Protein AF-D8S9C6-F1 (afdb_monomer)

InterPro domains:
  IPR003661 Signal transduction histidine kinase, dimerisation/phosphoacceptor domain [PF00512] (1-50)
  IPR003661 Signal transduction histidine kinase, dimerisation/phosphoacceptor domain [SM00388] (1-50)
  IPR003661 Signal transduction histidine kinase, dimerisation/phosphoacceptor domain [cd00082] (1-46)
  IPR036097 Signal transduction histidine kinase, dimerisation/phosphoacceptor domain superfamily [SSF47384] (1-52)
  IPR036890 Histidine kinase/HSP90-like ATPase superfamily [G3DSA:3.30.565.10] (49-108)
  IPR036890 Histidine kinase/HSP90-like ATPase superfamily [SSF55874] (39-107)

Organism: Selaginella moellendorffii (NCBI:txid88036)

Foldseek 3Di:
DVVQLVVLVVVCVDDDDPVRNVVSVVSNVVVVVVVVVVVVVVQVVCVVVVNDDWPWDWDFPVVLLVVLCVVCVVVCVVVVHDDDDDDDPPDDRIDGGRSVVSSVVSND

Solvent-accessible surface area (backbone atoms only — not comparable to full-atom values): 6298 Å² total; p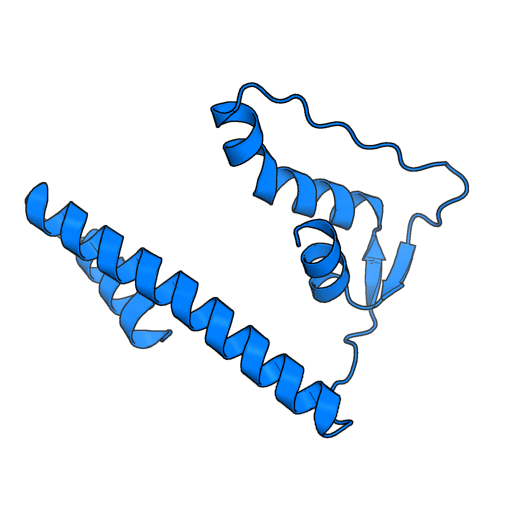er-residue (Å²): 89,70,68,58,31,51,50,26,52,58,55,67,75,48,99,61,55,74,68,55,44,51,52,36,50,48,54,24,53,55,32,52,54,51,43,50,54,51,50,53,52,52,51,51,52,26,49,77,69,71,65,62,77,79,65,69,36,88,27,51,49,66,58,39,53,51,58,32,44,64,72,47,44,65,62,32,53,77,68,74,48,88,85,84,88,86,84,59,90,87,56,69,63,60,44,81,34,36,56,70,59,53,28,51,64,71,64,101

Radius of gyration: 18.32 Å; Cα contacts (8 Å, |Δi|>4): 78; chains: 1; bounding box: 40×28×53 Å

Structure (mmCIF, N/CA/C/O backbone):
data_AF-D8S9C6-F1
#
_entry.id   AF-D8S9C6-F1
#
loop_
_atom_site.group_PDB
_atom_site.id
_atom_site.type_symbol
_atom_site.label_atom_id
_atom_site.label_alt_id
_atom_site.label_comp_id
_atom_site.label_asym_id
_atom_site.label_entity_id
_atom_site.label_seq_id
_atom_site.pdbx_PDB_ins_code
_atom_site.Cartn_x
_atom_site.Cartn_y
_atom_site.Cartn_z
_atom_site.occupancy
_atom_site.B_iso_or_equiv
_atom_site.auth_seq_id
_atom_site.auth_comp_id
_atom_site.auth_asym_id
_atom_site.auth_atom_id
_atom_site.pdbx_PDB_model_num
ATOM 1 N N . MET A 1 1 ? 7.821 -5.513 15.323 1.00 89.31 1 MET A N 1
ATOM 2 C CA . MET A 1 1 ? 6.558 -4.832 14.968 1.00 89.31 1 MET A CA 1
ATOM 3 C C . MET A 1 1 ? 5.387 -5.781 14.788 1.00 89.31 1 MET A C 1
ATOM 5 O O . MET A 1 1 ? 4.375 -5.543 15.428 1.00 89.31 1 MET A O 1
ATOM 9 N N . ASN A 1 2 ? 5.527 -6.881 14.040 1.00 86.38 2 ASN A N 1
ATOM 10 C CA . ASN A 1 2 ? 4.438 -7.849 13.812 1.00 86.38 2 ASN A CA 1
ATOM 11 C C . ASN A 1 2 ? 3.719 -8.306 15.094 1.00 86.38 2 ASN A C 1
ATOM 13 O O . ASN A 1 2 ? 2.498 -8.348 15.118 1.00 86.38 2 ASN A O 1
ATOM 17 N N . ALA A 1 3 ? 4.453 -8.566 16.183 1.00 90.19 3 ALA A N 1
ATOM 18 C CA . ALA A 1 3 ? 3.850 -8.926 17.470 1.00 90.19 3 ALA A CA 1
ATOM 19 C C . ALA A 1 3 ? 3.009 -7.794 18.092 1.00 90.19 3 ALA A C 1
ATOM 21 O O . ALA A 1 3 ? 1.961 -8.059 18.664 1.00 90.19 3 ALA A O 1
ATOM 22 N N . VAL A 1 4 ? 3.441 -6.536 17.964 1.00 89.88 4 VAL A N 1
ATOM 23 C CA . VAL A 1 4 ? 2.717 -5.365 18.494 1.00 89.88 4 VAL A CA 1
ATOM 24 C C . VAL A 1 4 ? 1.456 -5.099 17.673 1.00 89.88 4 VAL A C 1
ATOM 26 O O . VAL A 1 4 ? 0.394 -4.897 18.249 1.00 89.88 4 VAL A O 1
ATOM 29 N N . ILE A 1 5 ? 1.553 -5.171 16.341 1.00 90.38 5 ILE A N 1
ATOM 30 C CA . ILE A 1 5 ? 0.404 -5.035 15.430 1.00 90.38 5 ILE A CA 1
ATOM 31 C C . ILE A 1 5 ? -0.596 -6.172 15.671 1.00 90.38 5 ILE A C 1
ATOM 33 O O . ILE A 1 5 ? -1.786 -5.918 15.834 1.00 90.38 5 ILE A O 1
ATOM 37 N N . GLY A 1 6 ? -0.109 -7.414 15.765 1.00 89.25 6 GLY A N 1
ATOM 38 C CA . GLY A 1 6 ? -0.935 -8.591 16.026 1.00 89.25 6 GLY A CA 1
ATOM 39 C C . GLY A 1 6 ? -1.631 -8.535 17.385 1.00 89.25 6 GLY A C 1
ATOM 40 O O . GLY A 1 6 ? -2.828 -8.779 17.465 1.00 89.25 6 GLY A O 1
ATOM 41 N N . MET A 1 7 ? -0.923 -8.141 18.449 1.00 93.25 7 MET A N 1
ATOM 42 C CA . MET A 1 7 ? -1.552 -7.938 19.758 1.00 93.25 7 MET A CA 1
ATOM 43 C C . MET A 1 7 ? -2.561 -6.785 19.738 1.00 93.25 7 MET A C 1
ATOM 45 O O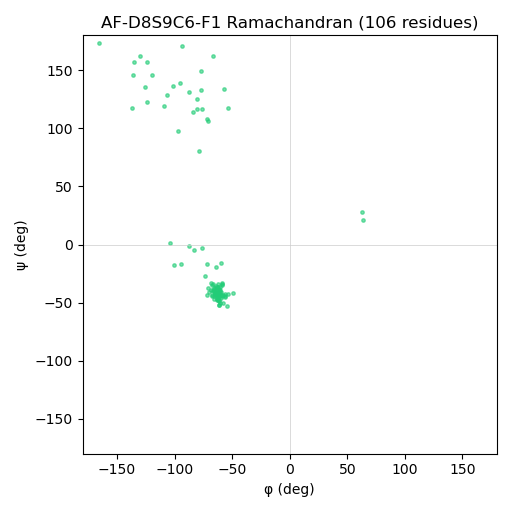 . MET A 1 7 ? -3.630 -6.922 20.320 1.00 93.25 7 MET A O 1
ATOM 49 N N . GLY A 1 8 ? -2.271 -5.684 19.038 1.00 90.56 8 GLY A N 1
ATOM 50 C CA . GLY A 1 8 ? -3.223 -4.585 18.855 1.00 90.56 8 GLY A CA 1
ATOM 51 C C . GLY A 1 8 ? -4.499 -5.024 18.130 1.00 90.56 8 GLY A C 1
ATOM 52 O O . GLY A 1 8 ? -5.592 -4.647 18.542 1.00 90.56 8 GLY A O 1
ATOM 53 N N . ALA A 1 9 ? -4.375 -5.867 17.100 1.00 89.75 9 ALA A N 1
ATOM 54 C CA . ALA A 1 9 ? -5.515 -6.454 16.399 1.00 89.75 9 ALA A CA 1
ATOM 55 C C . ALA A 1 9 ? -6.357 -7.352 17.321 1.00 89.75 9 ALA A C 1
ATOM 57 O O . ALA A 1 9 ? -7.562 -7.149 17.411 1.00 89.75 9 ALA A O 1
ATOM 58 N N . LEU A 1 10 ? -5.722 -8.257 18.074 1.00 94.06 10 LEU A N 1
ATOM 59 C CA . LEU A 1 10 ? -6.419 -9.126 19.032 1.00 94.06 10 LEU A CA 1
ATOM 60 C C . LEU A 1 10 ? -7.120 -8.329 20.143 1.00 94.06 10 LEU A C 1
ATOM 62 O O . LEU A 1 10 ? -8.225 -8.674 20.541 1.00 94.06 10 LEU A O 1
ATOM 66 N N . ILE A 1 11 ? -6.509 -7.247 20.637 1.00 94.81 11 ILE A N 1
ATOM 67 C CA . ILE A 1 11 ? -7.130 -6.371 21.644 1.00 94.81 11 ILE A CA 1
ATOM 68 C C . ILE A 1 11 ? -8.372 -5.679 21.071 1.00 94.81 11 ILE A C 1
ATOM 70 O O . ILE A 1 11 ? -9.390 -5.599 21.755 1.00 94.81 11 ILE A O 1
ATOM 74 N N . LEU A 1 12 ? -8.326 -5.215 19.818 1.00 94.38 12 LEU A N 1
ATOM 75 C CA . LEU A 1 12 ? -9.463 -4.562 19.155 1.00 94.38 12 LEU A CA 1
ATOM 76 C C . LEU A 1 12 ? -10.678 -5.486 18.955 1.00 94.38 12 LEU A C 1
ATOM 78 O O . LEU A 1 12 ? -11.789 -4.973 18.777 1.00 94.38 12 LEU A O 1
ATOM 82 N N . GLU A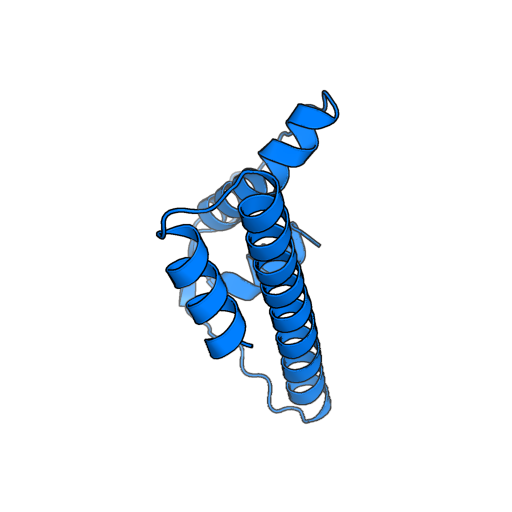 1 13 ? -10.469 -6.806 19.006 1.00 95.62 13 GLU A N 1
ATOM 83 C CA . GLU A 1 13 ? -11.506 -7.848 18.976 1.00 95.62 13 GLU A CA 1
ATOM 84 C C . GLU A 1 13 ? -12.142 -8.130 20.353 1.00 95.62 13 GLU A C 1
ATOM 86 O O . GLU A 1 13 ? -13.092 -8.905 20.439 1.00 95.62 13 GLU A O 1
ATOM 91 N N . THR A 1 14 ? -11.657 -7.504 21.432 1.00 96.38 14 THR A N 1
ATOM 92 C CA . THR A 1 14 ? -12.227 -7.639 22.786 1.00 96.38 14 THR A CA 1
ATOM 93 C C . THR A 1 14 ? -13.248 -6.541 23.110 1.00 96.38 14 THR A C 1
ATOM 95 O O . THR A 1 14 ? -13.397 -5.559 22.375 1.00 96.38 14 THR A O 1
ATOM 98 N N . ASP A 1 15 ? -13.953 -6.693 24.235 1.00 97.31 15 ASP A N 1
ATOM 99 C CA . ASP A 1 15 ? -14.848 -5.664 24.765 1.00 97.31 15 ASP A CA 1
ATOM 100 C C . ASP A 1 15 ? -14.033 -4.487 25.323 1.00 97.31 15 ASP A C 1
ATOM 102 O O . ASP A 1 15 ? -13.413 -4.576 26.384 1.00 97.31 15 ASP A O 1
ATOM 106 N N . LEU A 1 16 ? -14.043 -3.374 24.588 1.00 96.94 16 LEU A N 1
ATOM 107 C CA . LEU A 1 16 ? -13.329 -2.140 24.913 1.00 96.94 16 LEU A CA 1
ATOM 108 C C . LEU A 1 16 ? -14.310 -0.982 25.074 1.00 96.94 16 LEU A C 1
ATOM 110 O O . LEU A 1 16 ? -15.289 -0.884 24.329 1.00 96.94 16 LEU A O 1
ATOM 114 N N . THR A 1 17 ? -14.003 -0.059 25.986 1.00 98.12 17 THR A N 1
ATOM 115 C CA . THR A 1 17 ? -14.625 1.271 25.970 1.00 98.12 17 THR A CA 1
ATOM 116 C C . THR A 1 17 ? -14.182 2.054 24.729 1.00 98.12 17 THR A C 1
ATOM 118 O O . THR A 1 17 ? -13.162 1.730 24.114 1.00 98.12 17 THR A O 1
ATOM 121 N N . ASP A 1 18 ? -14.911 3.114 24.370 1.00 97.00 18 ASP A N 1
ATOM 122 C CA . ASP A 1 18 ? -14.565 3.954 23.212 1.00 97.00 18 ASP A CA 1
ATOM 123 C C . ASP A 1 18 ? -13.140 4.524 23.315 1.00 97.00 18 ASP A C 1
ATOM 125 O O . ASP A 1 18 ? -12.365 4.450 22.362 1.00 97.00 18 ASP A O 1
ATOM 129 N N . GLU A 1 19 ? -12.754 4.990 24.505 1.00 97.25 19 GLU A N 1
ATOM 130 C CA . GLU A 1 19 ? -11.413 5.517 24.780 1.00 97.25 19 GLU A CA 1
ATOM 131 C C . GLU A 1 19 ? -10.326 4.430 24.639 1.00 97.25 19 GLU A C 1
ATOM 133 O O . GLU A 1 19 ? -9.287 4.639 24.014 1.00 97.25 19 GLU A O 1
ATOM 138 N N . GLN A 1 20 ? -10.577 3.219 25.150 1.00 97.56 20 GLN A N 1
ATOM 139 C CA . GLN A 1 20 ? -9.646 2.094 25.006 1.00 97.56 20 GLN A CA 1
ATOM 140 C C . GLN A 1 20 ? -9.502 1.648 23.548 1.00 97.56 20 GLN A C 1
ATOM 142 O O . GLN A 1 20 ? -8.403 1.288 23.114 1.00 97.56 20 GLN A O 1
ATOM 147 N N . ARG A 1 21 ? -10.597 1.681 22.783 1.00 96.69 21 ARG A N 1
ATOM 148 C CA . ARG A 1 21 ? -10.592 1.378 21.351 1.00 96.69 21 ARG A CA 1
ATOM 149 C C . ARG A 1 21 ? -9.766 2.402 20.579 1.00 96.69 21 ARG A C 1
ATOM 151 O O . ARG A 1 21 ? -8.993 2.004 19.708 1.00 96.69 21 ARG A O 1
ATOM 158 N N . GLU A 1 22 ? -9.875 3.684 20.915 1.00 95.56 22 GLU A N 1
ATOM 159 C CA . GLU A 1 22 ? -9.059 4.744 20.317 1.00 95.56 22 GLU A CA 1
ATOM 160 C C . GLU A 1 22 ? -7.562 4.535 20.595 1.00 95.56 22 GLU A C 1
ATOM 162 O O . GLU A 1 22 ? -6.746 4.573 19.667 1.00 95.56 22 GLU A O 1
ATOM 167 N N . TYR A 1 23 ? -7.192 4.210 21.838 1.00 95.12 23 TYR A N 1
ATOM 168 C CA . TYR A 1 23 ? -5.805 3.891 22.188 1.00 95.12 23 TYR A CA 1
ATOM 169 C C . TYR A 1 23 ? -5.277 2.667 21.434 1.00 95.12 23 TYR A C 1
ATOM 171 O O . TYR A 1 23 ? -4.196 2.725 20.844 1.00 95.12 23 TYR A O 1
ATOM 179 N N . ALA A 1 24 ? -6.039 1.571 21.402 1.00 93.75 24 ALA A N 1
ATOM 180 C CA . ALA A 1 24 ? -5.643 0.353 20.697 1.00 93.75 24 ALA A CA 1
ATOM 181 C C . ALA A 1 24 ? -5.510 0.581 19.179 1.00 93.75 24 ALA A C 1
ATOM 183 O O . ALA A 1 24 ? -4.548 0.115 18.563 1.00 93.75 24 ALA A O 1
ATOM 184 N N . SER A 1 25 ? -6.423 1.357 18.585 1.00 91.88 25 SER A N 1
ATOM 185 C CA . SER A 1 25 ? -6.362 1.750 17.173 1.00 91.88 25 SER A CA 1
ATOM 186 C C . SER A 1 25 ? -5.125 2.599 16.878 1.00 91.88 25 SER A C 1
ATOM 188 O O . SER A 1 25 ? -4.411 2.349 15.904 1.00 91.88 25 SER A O 1
ATOM 190 N N . THR A 1 26 ? -4.826 3.564 17.749 1.00 93.50 26 THR A N 1
ATOM 191 C CA . THR A 1 26 ? -3.640 4.418 17.627 1.00 93.50 26 THR A CA 1
ATOM 192 C C . THR A 1 26 ? -2.367 3.578 17.679 1.00 93.50 26 THR A C 1
ATOM 194 O O . THR A 1 26 ? -1.557 3.649 16.758 1.00 93.50 26 THR A O 1
ATOM 197 N N . ILE A 1 27 ? -2.226 2.694 18.673 1.00 92.31 27 ILE A N 1
ATOM 198 C CA . ILE A 1 27 ? -1.076 1.781 18.790 1.00 92.31 27 ILE A CA 1
ATOM 199 C C . ILE A 1 27 ? -0.911 0.921 17.532 1.00 92.31 27 ILE A C 1
ATOM 201 O O . ILE A 1 27 ? 0.209 0.786 17.033 1.00 92.31 27 ILE A O 1
ATOM 205 N N . ARG A 1 28 ? -2.005 0.355 16.999 1.00 89.75 28 ARG A N 1
ATOM 206 C CA . ARG A 1 28 ? -1.958 -0.465 15.780 1.00 89.75 28 ARG A CA 1
ATOM 207 C C . ARG A 1 28 ? -1.451 0.345 14.588 1.00 89.75 28 ARG A C 1
ATOM 209 O O . ARG A 1 28 ? -0.479 -0.066 13.961 1.00 89.75 28 ARG A O 1
ATOM 216 N N . SER A 1 29 ? -2.055 1.507 14.333 1.00 89.88 29 SER A N 1
ATOM 217 C CA . SER A 1 29 ? -1.683 2.384 13.214 1.00 89.88 29 SER A CA 1
ATOM 218 C C . SER A 1 29 ? -0.233 2.876 13.305 1.00 89.88 29 SER A C 1
ATOM 220 O O . SER A 1 29 ? 0.506 2.823 12.323 1.00 89.88 29 SER A O 1
ATOM 222 N N . SER A 1 30 ? 0.233 3.269 14.497 1.00 92.62 30 SER A N 1
ATOM 223 C CA . SER A 1 30 ? 1.637 3.628 14.722 1.00 92.62 30 SER A CA 1
ATOM 224 C C . SER A 1 30 ? 2.567 2.434 14.505 1.00 92.62 30 SER A C 1
ATOM 226 O O . SER A 1 30 ? 3.678 2.595 14.000 1.00 92.62 30 SER A O 1
ATOM 228 N N . GLY A 1 31 ? 2.119 1.230 14.866 1.00 93.31 31 GLY A N 1
ATOM 229 C CA . GLY A 1 31 ? 2.864 0.002 14.645 1.00 93.31 31 GLY A CA 1
ATOM 230 C C . GLY A 1 31 ? 3.034 -0.340 13.164 1.00 93.31 31 GLY A C 1
ATOM 231 O O . GLY A 1 31 ? 4.135 -0.694 12.744 1.00 93.31 31 GLY A O 1
ATOM 232 N N . GLU A 1 32 ? 1.965 -0.203 12.382 1.00 89.06 32 GLU A N 1
ATOM 233 C CA . GLU A 1 32 ? 1.965 -0.375 10.924 1.00 89.06 32 GLU A CA 1
ATOM 234 C C . GLU A 1 32 ? 2.878 0.657 10.248 1.00 89.06 32 GLU A C 1
ATOM 236 O O . GLU A 1 32 ? 3.752 0.279 9.467 1.00 89.06 32 GLU A O 1
ATOM 241 N N . ALA A 1 33 ? 2.763 1.935 10.624 1.00 87.31 33 ALA A N 1
ATOM 242 C CA . ALA A 1 33 ? 3.612 3.004 10.098 1.00 87.31 33 ALA A CA 1
ATOM 243 C C . ALA A 1 33 ? 5.104 2.758 10.385 1.00 87.31 33 ALA A C 1
ATOM 245 O O . ALA A 1 33 ? 5.942 2.854 9.488 1.00 87.31 33 ALA A O 1
ATOM 246 N N . LEU A 1 34 ? 5.452 2.380 11.621 1.00 93.81 34 LEU A N 1
ATOM 247 C CA . LEU A 1 34 ? 6.838 2.088 11.991 1.00 93.81 34 LEU A CA 1
ATOM 248 C C . LEU A 1 34 ? 7.373 0.824 11.301 1.00 93.81 34 LEU A C 1
ATOM 250 O O . LEU A 1 34 ? 8.551 0.778 10.952 1.00 93.81 34 LEU A O 1
ATOM 254 N N . LEU A 1 35 ? 6.538 -0.200 11.090 1.00 92.12 35 LEU A N 1
ATOM 255 C CA . LEU A 1 35 ? 6.932 -1.373 10.305 1.00 92.12 35 LEU A CA 1
ATOM 256 C C . LEU A 1 35 ? 7.253 -0.988 8.855 1.00 92.12 35 LEU A C 1
ATOM 258 O O . LEU A 1 35 ? 8.251 -1.476 8.331 1.00 92.12 35 LEU A O 1
ATOM 262 N N . GLY A 1 36 ? 6.458 -0.099 8.248 1.00 87.38 36 GLY A N 1
ATOM 263 C CA . GLY A 1 36 ? 6.747 0.477 6.932 1.00 87.38 36 GLY A CA 1
ATOM 264 C C . GLY A 1 36 ? 8.136 1.116 6.887 1.00 87.38 36 GLY A C 1
ATOM 265 O O . GLY A 1 36 ? 8.979 0.687 6.108 1.00 87.38 36 GLY A O 1
ATOM 266 N N . ILE A 1 37 ? 8.426 2.020 7.830 1.00 89.69 37 ILE A N 1
ATOM 267 C CA . ILE A 1 37 ? 9.740 2.682 7.939 1.00 89.69 37 ILE A CA 1
ATOM 268 C C . ILE A 1 37 ? 10.882 1.666 8.108 1.00 89.69 37 ILE A C 1
ATOM 270 O O . ILE A 1 37 ? 11.935 1.799 7.487 1.00 89.69 37 ILE A O 1
ATOM 274 N N . ILE A 1 38 ? 10.706 0.642 8.952 1.00 91.81 38 ILE A N 1
ATOM 275 C CA . ILE A 1 38 ? 11.722 -0.405 9.143 1.00 91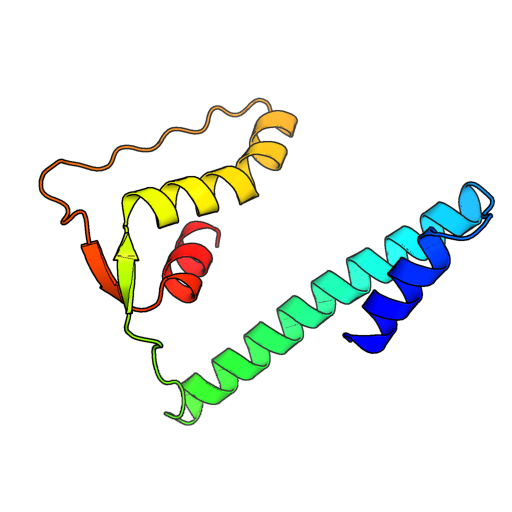.81 38 ILE A CA 1
ATOM 276 C C . ILE A 1 38 ? 11.970 -1.164 7.836 1.00 91.81 38 ILE A C 1
ATOM 278 O O . ILE A 1 38 ? 13.126 -1.423 7.501 1.00 91.81 38 ILE A O 1
ATOM 282 N N . ASN A 1 39 ? 10.911 -1.518 7.107 1.00 85.81 39 ASN A N 1
ATOM 283 C CA . ASN A 1 39 ? 11.034 -2.204 5.824 1.00 85.81 39 ASN A CA 1
ATOM 284 C C . ASN A 1 39 ? 11.757 -1.328 4.794 1.00 85.81 39 ASN A C 1
ATOM 286 O O . ASN A 1 39 ? 12.662 -1.828 4.131 1.00 85.81 39 ASN A O 1
ATOM 290 N N . ASP A 1 40 ? 11.452 -0.030 4.736 1.00 87.12 40 ASP A N 1
ATOM 291 C CA . ASP A 1 40 ? 12.128 0.918 3.844 1.00 87.12 40 ASP A CA 1
ATOM 292 C C . ASP A 1 40 ? 13.628 1.034 4.164 1.00 87.12 40 ASP A C 1
ATOM 294 O O . ASP A 1 40 ? 14.465 0.997 3.262 1.00 87.12 40 ASP A O 1
ATOM 298 N N . ILE A 1 41 ? 14.001 1.096 5.449 1.00 90.56 41 ILE A N 1
ATOM 299 C CA . ILE A 1 41 ? 15.411 1.120 5.881 1.00 90.56 41 ILE A CA 1
ATOM 300 C C . ILE A 1 41 ? 16.126 -0.187 5.518 1.00 90.56 41 ILE A C 1
ATOM 302 O O . ILE A 1 41 ? 17.282 -0.166 5.082 1.00 90.56 41 ILE A O 1
ATOM 306 N N . LEU A 1 42 ? 15.472 -1.335 5.714 1.00 87.00 42 LEU A N 1
ATOM 307 C CA . LEU A 1 42 ? 16.043 -2.638 5.369 1.00 87.00 42 LEU A CA 1
ATOM 308 C C . LEU A 1 42 ? 16.246 -2.772 3.861 1.00 87.00 42 LEU A C 1
ATOM 310 O O . LEU A 1 42 ? 17.287 -3.270 3.432 1.00 87.00 42 LEU A O 1
ATOM 314 N N . ASP A 1 43 ? 15.289 -2.313 3.064 1.00 84.69 43 ASP A N 1
ATOM 315 C CA . ASP A 1 43 ? 15.399 -2.318 1.612 1.00 84.69 43 ASP A CA 1
ATOM 316 C C . ASP A 1 43 ? 16.483 -1.356 1.124 1.00 84.69 43 ASP A C 1
ATOM 318 O O . ASP A 1 43 ? 17.331 -1.765 0.331 1.00 84.69 43 ASP A O 1
ATOM 322 N N . TYR A 1 44 ? 16.568 -0.148 1.687 1.00 86.44 44 TYR A N 1
ATOM 323 C CA . TYR A 1 44 ? 17.679 0.771 1.431 1.00 86.44 44 TYR A CA 1
ATOM 324 C C . TYR A 1 44 ? 19.040 0.131 1.761 1.00 86.44 44 TYR A C 1
ATOM 326 O O . TYR A 1 44 ? 19.972 0.170 0.958 1.00 86.44 44 TYR A O 1
ATOM 334 N N . SER A 1 45 ? 19.139 -0.554 2.905 1.00 87.31 45 SER A N 1
ATOM 335 C CA . SER A 1 45 ? 20.364 -1.249 3.326 1.00 87.31 45 SER A CA 1
ATOM 336 C C . SER A 1 45 ? 20.757 -2.383 2.370 1.00 87.31 45 SER A C 1
ATOM 338 O O . SER A 1 45 ? 21.943 -2.606 2.122 1.00 87.31 45 SER A O 1
ATOM 340 N N . LYS A 1 46 ? 19.780 -3.114 1.809 1.00 86.25 46 LYS A N 1
ATOM 341 C CA . LYS A 1 46 ? 20.040 -4.133 0.778 1.00 86.25 46 LYS A CA 1
ATOM 342 C C . LYS A 1 46 ? 20.550 -3.496 -0.513 1.00 86.25 46 LYS A C 1
ATOM 344 O O . LYS A 1 46 ? 21.454 -4.065 -1.122 1.00 86.25 46 LYS A O 1
ATOM 349 N N . ILE A 1 47 ? 20.006 -2.344 -0.916 1.00 85.06 47 ILE A N 1
ATOM 350 C CA . ILE A 1 47 ? 20.446 -1.606 -2.111 1.00 85.06 47 ILE A CA 1
ATOM 351 C C . ILE A 1 47 ? 21.906 -1.173 -1.963 1.00 85.06 47 ILE A C 1
ATOM 353 O O . ILE A 1 47 ? 22.718 -1.507 -2.824 1.00 85.06 47 ILE A O 1
ATOM 357 N N . GLU A 1 48 ? 22.267 -0.501 -0.864 1.00 85.94 48 GLU A N 1
ATOM 358 C CA . GLU A 1 48 ? 23.647 -0.036 -0.643 1.00 85.94 48 GLU A CA 1
ATOM 359 C C . GLU A 1 48 ? 24.655 -1.187 -0.553 1.00 85.94 48 GLU A C 1
ATOM 361 O O . GLU A 1 48 ? 25.789 -1.068 -1.015 1.00 85.94 48 GLU A O 1
ATOM 366 N N . ALA A 1 49 ? 24.239 -2.330 -0.005 1.00 89.19 49 ALA A N 1
ATOM 367 C CA . ALA A 1 49 ? 25.070 -3.526 0.054 1.00 89.19 49 ALA A CA 1
ATOM 368 C C . ALA A 1 49 ? 25.171 -4.279 -1.289 1.00 89.19 49 ALA A C 1
ATOM 370 O O . ALA A 1 49 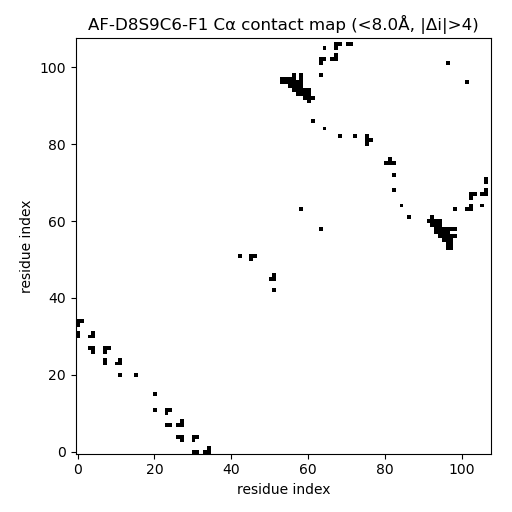? 25.852 -5.306 -1.343 1.00 89.19 49 ALA A O 1
ATOM 371 N N . GLY A 1 50 ? 24.470 -3.835 -2.342 1.00 83.44 50 GLY A N 1
ATOM 372 C CA . GLY A 1 50 ? 24.363 -4.549 -3.619 1.00 83.44 50 GLY A CA 1
ATOM 373 C C . GLY A 1 50 ? 23.655 -5.906 -3.507 1.00 83.44 50 GLY A C 1
ATOM 374 O O . GLY A 1 50 ? 23.866 -6.779 -4.341 1.00 83.44 50 GLY A O 1
ATOM 375 N N . LYS A 1 51 ? 22.859 -6.105 -2.449 1.00 82.94 51 LYS A N 1
ATOM 376 C CA . LYS A 1 51 ? 22.149 -7.353 -2.113 1.00 82.94 51 LYS A CA 1
ATOM 377 C C . LYS A 1 51 ? 20.658 -7.301 -2.430 1.00 82.94 51 LYS A C 1
ATOM 379 O O . LYS A 1 51 ? 19.935 -8.238 -2.100 1.00 82.94 51 LYS A O 1
ATOM 384 N N . MET A 1 52 ? 20.173 -6.191 -2.978 1.00 81.62 52 MET A N 1
ATOM 385 C CA . MET A 1 52 ? 18.792 -6.123 -3.424 1.00 81.62 52 MET A CA 1
ATOM 386 C C . MET A 1 52 ? 18.662 -6.873 -4.745 1.00 81.62 52 MET A C 1
ATOM 388 O O . MET A 1 52 ? 19.233 -6.469 -5.755 1.00 81.62 52 MET A O 1
ATOM 392 N N . GLU A 1 53 ? 17.881 -7.943 -4.723 1.00 82.19 53 GLU A N 1
ATOM 393 C CA . GLU A 1 53 ? 17.440 -8.645 -5.920 1.00 82.19 53 GLU A CA 1
ATOM 394 C C . GLU A 1 53 ? 15.999 -8.228 -6.221 1.00 82.19 53 GLU A C 1
ATOM 396 O O . GLU A 1 53 ? 15.175 -8.106 -5.311 1.00 82.19 53 GLU A O 1
ATOM 401 N N . LEU A 1 54 ? 15.713 -7.956 -7.495 1.00 86.31 54 LEU A N 1
ATOM 402 C CA . LEU A 1 54 ? 14.348 -7.735 -7.957 1.00 86.31 54 LEU A CA 1
ATOM 403 C C . LEU A 1 54 ? 13.653 -9.085 -8.078 1.00 86.31 54 LEU A C 1
ATOM 405 O O . LEU A 1 54 ? 14.195 -10.006 -8.695 1.00 86.31 54 LEU A O 1
ATOM 409 N N . GLU A 1 55 ? 12.440 -9.183 -7.547 1.00 87.62 55 GLU A N 1
ATOM 410 C CA . GLU A 1 55 ? 11.611 -10.368 -7.736 1.00 87.62 55 GLU A CA 1
ATOM 411 C C . GLU A 1 55 ? 10.962 -10.310 -9.123 1.00 87.62 55 GLU A C 1
ATOM 413 O O . GLU A 1 55 ? 9.835 -9.860 -9.304 1.00 87.62 55 GLU A O 1
ATOM 418 N N . LEU A 1 56 ? 11.735 -10.690 -10.140 1.00 92.50 56 LEU A N 1
ATOM 419 C CA . LEU A 1 56 ? 11.312 -10.638 -11.534 1.00 92.50 56 LEU A CA 1
ATOM 420 C C . LEU A 1 56 ? 10.265 -11.716 -11.834 1.00 92.50 56 LEU A C 1
ATOM 422 O O . LEU A 1 56 ? 10.591 -12.895 -11.967 1.00 92.50 56 LEU A O 1
ATOM 426 N N . GLN A 1 57 ? 9.021 -11.289 -12.028 1.00 92.75 57 GLN A N 1
ATOM 427 C CA . GLN A 1 57 ? 7.899 -12.146 -12.402 1.00 92.75 57 GLN A CA 1
ATOM 428 C C . GLN A 1 57 ? 7.054 -11.512 -13.518 1.00 92.75 57 GLN A C 1
ATOM 430 O O . GLN A 1 57 ? 7.097 -10.290 -13.702 1.00 92.75 57 GLN A O 1
ATOM 435 N N . PRO A 1 58 ? 6.294 -12.310 -14.295 1.00 96.81 58 PRO A N 1
ATOM 436 C CA . PRO A 1 58 ? 5.277 -11.769 -15.190 1.00 96.81 58 PRO A CA 1
ATOM 437 C C . PRO A 1 58 ? 4.329 -10.859 -14.404 1.00 96.81 58 PRO A C 1
ATOM 439 O O . PRO A 1 58 ? 3.673 -11.298 -13.465 1.00 96.81 58 PRO A O 1
ATOM 442 N N . THR A 1 59 ? 4.311 -9.585 -14.768 1.00 95.75 59 THR A N 1
ATOM 443 C CA . THR A 1 59 ? 3.604 -8.520 -14.061 1.00 95.75 59 THR A CA 1
ATOM 444 C C . THR A 1 59 ? 2.653 -7.835 -15.027 1.00 95.75 59 THR A C 1
ATOM 446 O O . THR A 1 59 ? 3.092 -7.318 -16.057 1.00 95.75 59 THR A O 1
ATOM 449 N N . GLU A 1 60 ? 1.364 -7.824 -14.688 1.00 96.00 60 GLU A N 1
ATOM 450 C CA . GLU A 1 60 ? 0.333 -7.114 -15.442 1.00 96.00 60 GLU A CA 1
ATOM 451 C C . GLU A 1 60 ? 0.341 -5.626 -15.086 1.00 96.00 60 GLU A C 1
ATOM 453 O O . GLU A 1 60 ? 0.091 -5.236 -13.945 1.00 96.00 60 GLU A O 1
ATOM 458 N N . ILE A 1 61 ? 0.642 -4.772 -16.065 1.00 94.25 61 ILE A N 1
ATOM 459 C CA . ILE A 1 61 ? 0.883 -3.347 -15.799 1.00 94.25 61 ILE A CA 1
ATOM 460 C C . ILE A 1 61 ? -0.388 -2.613 -15.407 1.00 94.25 61 ILE A C 1
ATOM 462 O O . ILE A 1 61 ? -0.364 -1.796 -14.488 1.00 94.25 61 ILE A O 1
ATOM 466 N N . LEU A 1 62 ? -1.496 -2.927 -16.074 1.00 94.44 62 LEU A N 1
ATOM 467 C CA . LEU A 1 62 ? -2.782 -2.314 -15.769 1.00 94.44 62 LEU A CA 1
ATOM 468 C C . LEU A 1 62 ? -3.216 -2.641 -14.336 1.00 94.44 62 LEU A C 1
ATOM 470 O O . LEU A 1 62 ? -3.607 -1.738 -13.606 1.00 94.44 62 LEU A O 1
ATOM 474 N N . GLN A 1 63 ? -3.028 -3.892 -13.908 1.00 94.56 63 GLN A N 1
ATOM 475 C CA . GLN A 1 63 ? -3.316 -4.311 -12.541 1.00 94.56 63 GLN A CA 1
ATOM 476 C C . GLN A 1 63 ? -2.455 -3.555 -11.521 1.00 94.56 63 GLN A C 1
ATOM 478 O O . GLN A 1 63 ? -2.970 -3.101 -10.505 1.00 94.56 63 GLN A O 1
ATOM 483 N N . CYS A 1 64 ? -1.156 -3.361 -11.784 1.00 95.06 64 CYS A N 1
ATOM 484 C CA . CYS A 1 64 ? -0.316 -2.551 -10.898 1.00 95.06 64 CYS A CA 1
ATOM 485 C C . CYS A 1 64 ? -0.821 -1.108 -10.772 1.00 95.06 64 CYS A C 1
ATOM 487 O O . CYS A 1 64 ? -0.807 -0.561 -9.673 1.00 95.06 64 CYS A O 1
ATOM 489 N N . VAL A 1 65 ? -1.264 -0.496 -11.874 1.00 94.94 65 VAL A N 1
ATOM 490 C CA . VAL A 1 65 ? -1.828 0.861 -11.855 1.00 94.94 65 VAL A CA 1
ATOM 491 C C . VAL A 1 65 ? -3.133 0.894 -11.059 1.00 94.94 65 VAL A C 1
ATOM 493 O O . VAL A 1 65 ? -3.279 1.752 -10.194 1.00 94.94 65 VAL A O 1
ATOM 496 N N . GLU A 1 66 ? -4.047 -0.045 -11.299 1.00 95.19 66 GLU A N 1
ATOM 497 C CA . GLU A 1 66 ? -5.340 -0.132 -10.606 1.00 95.19 66 GLU A CA 1
ATOM 498 C C . GLU A 1 66 ? -5.169 -0.342 -9.097 1.00 95.19 66 GLU A C 1
ATOM 500 O O . GLU A 1 66 ? -5.706 0.428 -8.303 1.00 95.19 66 GLU A O 1
ATOM 505 N N . GLU A 1 67 ? -4.329 -1.295 -8.689 1.00 94.69 67 GLU A N 1
ATOM 506 C CA . GLU A 1 67 ? -4.040 -1.550 -7.273 1.00 94.69 67 GLU A CA 1
ATOM 507 C C . GLU A 1 67 ? -3.380 -0.339 -6.595 1.00 94.69 67 GLU A C 1
ATOM 509 O O . GLU A 1 67 ? -3.669 -0.036 -5.438 1.00 94.69 67 GLU A O 1
ATOM 514 N N . SER A 1 68 ? -2.507 0.390 -7.298 1.00 94.81 68 SER A N 1
ATOM 515 C CA . SER A 1 68 ? -1.943 1.644 -6.789 1.00 94.81 68 SER A CA 1
ATOM 516 C C . SER A 1 68 ? -3.002 2.739 -6.644 1.00 94.81 68 SER A C 1
ATOM 518 O O . SER A 1 68 ? -2.975 3.478 -5.659 1.00 94.81 68 SER A O 1
ATOM 520 N N . PHE A 1 69 ? -3.948 2.835 -7.581 1.00 94.88 69 PHE A N 1
ATOM 521 C CA . PHE A 1 69 ? -5.066 3.778 -7.517 1.00 94.88 69 PHE A CA 1
ATOM 522 C C . PHE A 1 69 ? -5.988 3.491 -6.332 1.00 94.88 69 PHE A C 1
ATOM 524 O O . PHE A 1 69 ? -6.334 4.419 -5.598 1.00 94.88 69 PHE A O 1
ATOM 531 N N . ASP A 1 70 ? -6.320 2.224 -6.091 1.00 93.50 70 ASP A N 1
ATOM 532 C CA . ASP A 1 70 ? -7.164 1.802 -4.970 1.00 93.50 70 ASP A CA 1
ATOM 533 C C . ASP A 1 70 ? -6.576 2.208 -3.610 1.00 93.50 70 ASP A C 1
ATOM 535 O O . ASP A 1 70 ? -7.312 2.581 -2.692 1.00 93.50 70 ASP A O 1
ATOM 539 N N . LEU A 1 71 ? -5.244 2.213 -3.482 1.00 91.31 71 LEU A N 1
ATOM 540 C CA . LEU A 1 71 ? -4.558 2.628 -2.255 1.00 91.31 71 LEU A CA 1
ATOM 541 C C . LEU A 1 71 ? -4.689 4.133 -1.968 1.00 91.31 71 LEU A C 1
ATOM 543 O O . LEU A 1 71 ? -4.745 4.538 -0.803 1.00 91.31 71 LEU A O 1
ATOM 547 N N . VAL A 1 72 ? -4.747 4.975 -3.003 1.00 93.31 72 VAL A N 1
ATOM 548 C CA . VAL A 1 72 ? -4.793 6.444 -2.858 1.00 93.31 72 VAL A CA 1
ATOM 549 C C . VAL A 1 72 ? -6.197 7.031 -3.024 1.00 93.31 72 VAL A C 1
ATOM 551 O O . VAL A 1 72 ? -6.454 8.145 -2.553 1.00 93.31 72 VAL A O 1
ATOM 554 N N . ALA A 1 73 ? -7.131 6.285 -3.619 1.00 94.31 73 ALA A N 1
ATOM 555 C CA . ALA A 1 73 ? -8.505 6.715 -3.871 1.00 94.31 73 ALA A CA 1
ATOM 556 C C . ALA A 1 73 ? -9.245 7.226 -2.620 1.00 94.31 73 ALA A C 1
ATOM 558 O O . ALA A 1 73 ? -9.853 8.299 -2.707 1.00 94.31 73 ALA A O 1
ATOM 559 N N . PRO A 1 74 ? -9.153 6.586 -1.433 1.00 92.44 74 PRO A N 1
ATOM 560 C CA . PRO A 1 74 ? -9.793 7.110 -0.227 1.00 92.44 74 PRO A CA 1
ATOM 561 C C . PRO A 1 74 ? -9.284 8.505 0.160 1.00 92.44 74 PRO A C 1
ATOM 563 O O . PRO A 1 74 ? -10.066 9.371 0.552 1.00 92.44 74 PRO A O 1
ATOM 566 N N . GLN A 1 75 ? -7.978 8.758 0.014 1.00 91.75 75 GLN A N 1
ATOM 567 C CA . GLN A 1 75 ? -7.381 10.054 0.347 1.00 91.75 75 GLN A CA 1
ATOM 568 C C . GLN A 1 75 ? -7.779 11.142 -0.655 1.00 91.75 75 GLN A C 1
ATOM 570 O O . GLN A 1 75 ? -8.009 12.288 -0.263 1.00 91.75 75 GLN A O 1
ATOM 575 N N . ALA A 1 76 ? -7.869 10.795 -1.941 1.00 94.50 76 ALA A N 1
ATOM 576 C CA . ALA A 1 76 ? -8.347 11.703 -2.976 1.00 94.50 76 ALA A CA 1
ATOM 577 C C . ALA A 1 76 ? -9.825 12.065 -2.770 1.00 94.50 76 ALA A C 1
ATOM 579 O O . ALA A 1 76 ? -10.169 13.247 -2.815 1.00 94.50 76 ALA A O 1
ATOM 580 N N . ALA A 1 77 ? -10.670 11.085 -2.432 1.00 94.81 77 ALA A N 1
ATOM 581 C CA . ALA A 1 77 ? -12.088 11.298 -2.148 1.00 94.81 77 ALA A CA 1
ATOM 582 C C . ALA A 1 77 ? -12.309 12.264 -0.972 1.00 94.81 77 ALA A C 1
ATOM 584 O O . ALA A 1 77 ? -13.105 13.195 -1.083 1.00 94.81 77 ALA A O 1
ATOM 585 N N . VAL A 1 78 ? -11.548 12.117 0.123 1.00 95.88 78 VAL A N 1
ATOM 586 C CA . VAL A 1 78 ? -11.584 13.052 1.269 1.00 95.88 78 VAL A CA 1
ATOM 587 C C . VAL A 1 78 ? -11.229 14.483 0.851 1.00 95.88 78 VAL A C 1
ATOM 589 O O . VAL A 1 78 ? -11.765 15.444 1.401 1.00 95.88 78 VAL A O 1
ATOM 592 N N . LYS A 1 79 ? -10.343 14.639 -0.136 1.00 95.00 79 LYS A N 1
ATOM 593 C CA . LYS A 1 79 ? -9.921 15.939 -0.673 1.00 95.00 79 LYS A CA 1
ATOM 594 C C . LYS A 1 79 ? -10.822 16.452 -1.805 1.00 95.00 79 LYS A C 1
ATOM 596 O O . LYS A 1 79 ? -10.560 17.536 -2.320 1.00 95.00 79 LYS A O 1
ATOM 601 N N . GLY A 1 80 ? -11.854 15.701 -2.202 1.00 95.88 80 GLY A N 1
ATOM 602 C CA . GLY A 1 80 ? -12.705 16.029 -3.350 1.00 95.88 80 GLY A CA 1
ATOM 603 C C . GLY A 1 80 ? -11.950 16.040 -4.684 1.00 95.88 80 GLY A C 1
ATOM 604 O O . GLY A 1 80 ? -12.307 16.804 -5.577 1.00 95.88 80 GLY A O 1
ATOM 605 N N . LEU A 1 81 ? -10.879 15.249 -4.797 1.00 97.06 81 LEU A N 1
ATOM 606 C CA . LEU A 1 81 ? -10.048 15.153 -5.994 1.00 97.06 81 LEU A CA 1
ATOM 607 C C . LEU A 1 81 ? -10.494 13.983 -6.871 1.00 97.06 81 LEU A C 1
ATOM 609 O O . LEU A 1 81 ? -10.773 12.892 -6.374 1.00 97.06 81 LEU A O 1
ATOM 613 N N . GLU A 1 82 ? -10.503 14.211 -8.181 1.00 94.94 82 GLU A N 1
ATOM 614 C CA . GLU A 1 82 ? -10.710 13.169 -9.181 1.00 94.94 82 GLU A CA 1
ATOM 615 C C . GLU A 1 82 ? -9.368 12.518 -9.538 1.00 94.94 82 GLU A C 1
ATOM 617 O O . GLU A 1 82 ? -8.382 13.207 -9.811 1.00 94.94 82 GLU A O 1
ATOM 622 N N . LEU A 1 83 ? -9.333 11.186 -9.535 1.00 94.25 83 LEU A N 1
ATOM 623 C CA . LEU A 1 83 ? -8.181 10.403 -9.968 1.00 94.25 83 LEU A CA 1
ATOM 624 C C . LEU A 1 83 ? -8.486 9.768 -11.322 1.00 94.25 83 LEU A C 1
ATOM 626 O O . LEU A 1 83 ? -9.499 9.093 -11.478 1.00 94.25 83 LEU A O 1
ATOM 630 N N . THR A 1 84 ? -7.586 9.948 -12.286 1.00 94.62 84 THR A N 1
ATOM 631 C CA . THR A 1 84 ? -7.665 9.304 -13.603 1.00 94.62 84 THR A CA 1
ATOM 632 C C . THR A 1 84 ? -6.291 8.780 -14.012 1.00 94.62 84 THR A C 1
ATOM 634 O O . THR A 1 84 ? -5.272 9.395 -13.696 1.00 94.62 84 THR A O 1
ATOM 637 N N . TYR A 1 85 ? -6.253 7.650 -14.718 1.00 92.44 85 TYR A N 1
ATOM 638 C CA . TYR A 1 85 ? -5.054 7.152 -15.394 1.00 92.44 85 TYR A CA 1
ATOM 639 C C . TYR A 1 85 ? -5.334 6.936 -16.877 1.00 92.44 85 TYR A C 1
ATOM 641 O O . TYR A 1 85 ? -6.473 6.753 -17.304 1.00 92.44 85 TYR A O 1
ATOM 649 N N . ASN A 1 86 ? -4.267 6.948 -17.668 1.00 93.25 86 ASN A N 1
ATOM 650 C CA . ASN A 1 86 ? -4.302 6.590 -19.076 1.00 93.25 86 ASN A CA 1
ATOM 651 C C . ASN A 1 86 ? -3.083 5.716 -19.373 1.00 93.25 86 ASN A C 1
ATOM 653 O O . ASN A 1 86 ? -1.946 6.160 -19.207 1.00 93.25 86 ASN A O 1
ATOM 657 N N . VAL A 1 87 ? -3.333 4.475 -19.787 1.00 91.19 87 VAL A N 1
ATOM 658 C CA . VAL A 1 87 ? -2.309 3.542 -20.258 1.00 91.19 87 VAL A CA 1
ATOM 659 C C . VAL A 1 87 ? -2.506 3.391 -21.758 1.00 91.19 87 VAL A C 1
ATOM 661 O O . VAL A 1 87 ? -3.574 2.986 -22.209 1.00 91.19 87 VAL A O 1
ATOM 664 N N . THR A 1 88 ? -1.490 3.748 -22.538 1.00 93.75 88 THR A N 1
ATOM 665 C CA . THR A 1 88 ? -1.560 3.668 -23.997 1.00 93.75 88 THR A CA 1
ATOM 666 C C . THR A 1 88 ? -1.398 2.227 -24.478 1.00 93.75 88 THR A C 1
ATOM 668 O O . THR A 1 88 ? -0.620 1.467 -23.907 1.00 93.75 88 THR A O 1
ATOM 671 N N . ASP A 1 89 ? -2.027 1.880 -25.604 1.00 89.81 89 ASP A N 1
ATOM 672 C CA . ASP A 1 89 ? -1.931 0.541 -26.224 1.00 89.81 89 ASP A CA 1
ATOM 673 C C . ASP A 1 89 ? -0.497 0.131 -26.612 1.00 89.81 89 ASP A C 1
ATOM 675 O O . ASP A 1 89 ? -0.211 -1.032 -26.883 1.00 89.81 89 ASP A O 1
ATOM 679 N N . SER A 1 90 ? 0.428 1.094 -26.662 1.00 93.50 90 SER A N 1
ATOM 680 C CA . SER A 1 90 ? 1.853 0.843 -26.880 1.00 93.50 90 SER A CA 1
ATOM 681 C C . SER A 1 90 ? 2.549 0.202 -25.677 1.00 93.50 90 SER A C 1
ATOM 683 O O . SER A 1 90 ? 3.676 -0.273 -25.816 1.00 93.50 90 SER A O 1
ATOM 685 N N . VAL A 1 91 ? 1.937 0.248 -24.491 1.00 91.38 91 VAL A N 1
ATOM 686 C CA . VAL A 1 91 ? 2.476 -0.360 -23.275 1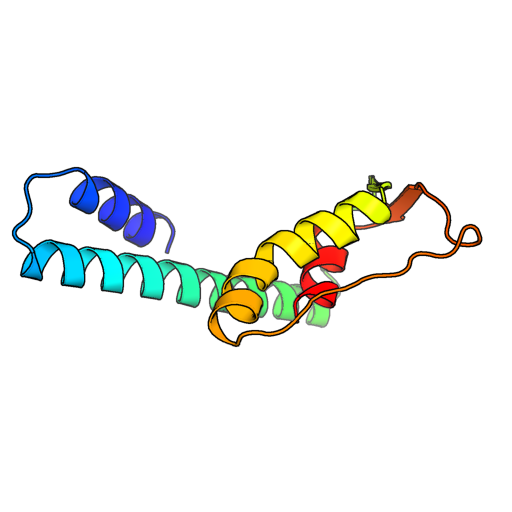.00 91.38 91 VAL A CA 1
ATOM 687 C C . VAL A 1 91 ? 2.166 -1.859 -23.30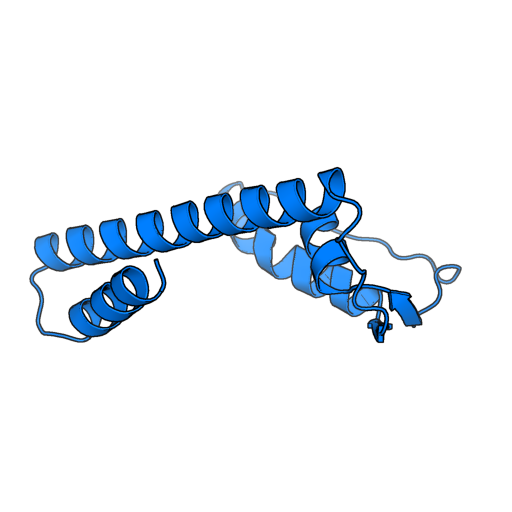5 1.00 91.38 91 VAL A C 1
ATOM 689 O O . VAL A 1 91 ? 1.002 -2.234 -23.444 1.00 91.38 91 VAL A O 1
ATOM 692 N N . PRO A 1 92 ? 3.174 -2.740 -23.170 1.00 93.31 92 PRO A N 1
ATOM 693 C CA . PRO A 1 92 ? 2.930 -4.171 -23.043 1.00 93.31 92 PRO A CA 1
ATOM 694 C C . PRO A 1 92 ? 2.009 -4.461 -21.856 1.00 93.31 92 PRO A C 1
ATOM 696 O O . PRO A 1 92 ? 2.243 -3.960 -20.756 1.00 93.31 92 PRO A O 1
ATOM 699 N N . SER A 1 93 ? 0.996 -5.305 -22.062 1.00 92.31 93 SER A N 1
ATOM 700 C CA . SER A 1 93 ? 0.088 -5.720 -20.985 1.00 92.31 93 SER A CA 1
ATOM 701 C C . SER A 1 93 ? 0.831 -6.432 -19.855 1.00 92.31 93 SER A C 1
ATOM 703 O O . SER A 1 93 ? 0.515 -6.226 -18.686 1.00 92.31 93 SER A O 1
ATOM 705 N N . VAL A 1 94 ? 1.853 -7.217 -20.212 1.00 95.88 94 VAL A N 1
ATOM 706 C CA . VAL A 1 94 ? 2.702 -7.968 -19.288 1.00 95.88 94 VAL A CA 1
ATOM 707 C C . VAL A 1 94 ? 4.166 -7.623 -19.527 1.00 95.88 94 VAL A C 1
ATOM 709 O O . VAL A 1 94 ? 4.636 -7.630 -20.667 1.00 95.88 94 VAL A O 1
ATOM 712 N N . LEU A 1 95 ? 4.908 -7.395 -18.447 1.00 94.25 95 LEU A N 1
ATOM 713 C CA . LEU A 1 95 ? 6.368 -7.316 -18.463 1.00 94.25 95 LEU A CA 1
ATOM 714 C C . LEU A 1 95 ? 6.979 -8.206 -17.387 1.00 94.25 95 LEU A C 1
ATOM 716 O O . LEU A 1 95 ? 6.303 -8.621 -16.453 1.00 94.25 95 LEU A O 1
ATOM 720 N N . LEU A 1 96 ? 8.267 -8.511 -17.520 1.00 96.12 96 LEU A N 1
ATOM 721 C CA . LEU A 1 96 ? 9.013 -9.160 -16.450 1.00 96.12 96 LEU A CA 1
ATOM 722 C C . LEU A 1 96 ? 9.495 -8.078 -15.477 1.00 96.12 96 LEU A C 1
ATOM 724 O O . LEU A 1 96 ? 10.310 -7.236 -15.853 1.00 96.12 96 LEU A O 1
ATOM 728 N N . GLY A 1 97 ? 8.984 -8.084 -14.249 1.00 93.75 97 GLY A N 1
ATOM 729 C CA . GLY A 1 97 ? 9.258 -7.030 -13.277 1.00 93.75 97 GLY A CA 1
ATOM 730 C C . GLY A 1 97 ? 8.870 -7.411 -11.855 1.00 93.75 97 GLY A C 1
ATOM 731 O O . GLY A 1 97 ? 8.288 -8.465 -11.622 1.00 93.75 97 GLY A O 1
ATOM 732 N N . ASP A 1 98 ? 9.218 -6.536 -10.917 1.00 94.25 98 ASP A N 1
ATOM 733 C CA . ASP A 1 98 ? 8.854 -6.644 -9.505 1.00 94.25 98 ASP A CA 1
ATOM 734 C C . ASP A 1 98 ? 7.610 -5.782 -9.254 1.00 94.25 98 ASP A C 1
ATOM 736 O O . ASP A 1 98 ? 7.686 -4.556 -9.115 1.00 94.25 98 ASP A O 1
ATOM 740 N N . SER A 1 99 ? 6.442 -6.426 -9.245 1.00 93.94 99 SER A N 1
ATOM 741 C CA . SER A 1 99 ? 5.144 -5.758 -9.093 1.00 93.94 99 SER A CA 1
ATOM 742 C C . SER A 1 99 ? 5.028 -4.958 -7.794 1.00 93.94 99 SER A C 1
ATOM 744 O O . SER A 1 99 ? 4.394 -3.904 -7.771 1.00 93.94 99 SER A O 1
ATOM 746 N N . ALA A 1 100 ? 5.634 -5.440 -6.701 1.00 89.31 100 ALA A N 1
ATOM 747 C CA . ALA A 1 100 ? 5.548 -4.769 -5.408 1.00 89.31 100 ALA A CA 1
ATOM 748 C C . ALA A 1 100 ? 6.293 -3.432 -5.444 1.00 89.31 100 ALA A C 1
ATOM 750 O O . ALA A 1 100 ? 5.748 -2.411 -5.019 1.00 89.31 100 ALA A O 1
ATOM 751 N N . ARG A 1 101 ? 7.494 -3.420 -6.032 1.00 90.00 101 ARG A N 1
ATOM 752 C CA . ARG A 1 101 ? 8.281 -2.193 -6.203 1.00 90.00 101 ARG A CA 1
ATOM 753 C C . ARG A 1 101 ? 7.656 -1.224 -7.192 1.00 90.00 101 ARG A C 1
ATOM 755 O O . ARG A 1 101 ? 7.659 -0.026 -6.932 1.00 90.00 101 ARG A O 1
ATOM 762 N N . ILE A 1 102 ? 7.091 -1.721 -8.293 1.00 93.38 102 ILE A N 1
ATOM 763 C CA . ILE A 1 102 ? 6.370 -0.869 -9.249 1.00 93.38 102 ILE A CA 1
ATOM 764 C C . ILE A 1 102 ? 5.230 -0.136 -8.536 1.00 93.38 102 ILE A C 1
ATOM 766 O O . ILE A 1 102 ? 5.168 1.089 -8.605 1.00 93.38 102 ILE A O 1
ATOM 770 N N . ARG A 1 103 ? 4.379 -0.848 -7.785 1.00 93.44 103 ARG A N 1
ATOM 771 C CA . ARG A 1 103 ? 3.291 -0.209 -7.028 1.00 93.44 103 ARG A CA 1
ATOM 772 C C . ARG A 1 103 ? 3.793 0.782 -5.987 1.00 93.44 103 ARG A C 1
ATOM 774 O O . ARG A 1 103 ? 3.194 1.842 -5.836 1.00 93.44 103 ARG A O 1
ATOM 781 N N . GLN A 1 104 ? 4.884 0.457 -5.292 1.00 87.69 104 GLN A N 1
ATOM 782 C CA . GLN A 1 104 ? 5.499 1.362 -4.319 1.00 87.69 104 GLN A CA 1
ATOM 783 C C . GLN A 1 104 ? 5.923 2.68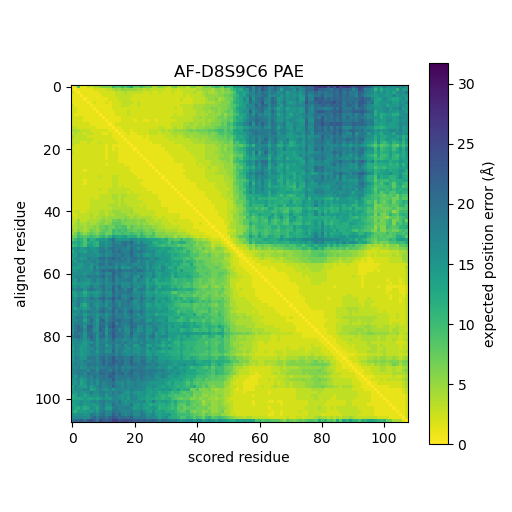4 -4.976 1.00 87.69 104 GLN A C 1
ATOM 785 O O . GLN A 1 104 ? 5.624 3.741 -4.435 1.00 87.69 104 GLN A O 1
ATOM 790 N N . ILE A 1 105 ? 6.548 2.627 -6.157 1.00 91.38 105 ILE A N 1
ATOM 791 C CA . ILE A 1 105 ? 6.958 3.812 -6.932 1.00 91.38 105 ILE A CA 1
ATOM 792 C C . ILE A 1 105 ? 5.746 4.605 -7.450 1.00 91.38 105 ILE A C 1
ATOM 794 O O . ILE A 1 105 ? 5.805 5.824 -7.563 1.00 91.38 105 ILE A O 1
ATOM 798 N N . LEU A 1 106 ? 4.642 3.936 -7.787 1.00 92.69 106 LEU A N 1
ATOM 799 C CA . LEU A 1 106 ? 3.430 4.613 -8.264 1.00 92.69 106 LEU A CA 1
ATOM 800 C C . LEU A 1 106 ? 2.665 5.344 -7.148 1.00 92.69 106 LEU A C 1
ATOM 802 O O . LEU A 1 106 ? 1.951 6.300 -7.437 1.00 92.69 106 LEU A O 1
ATOM 806 N N . VAL A 1 107 ? 2.784 4.884 -5.899 1.00 89.94 107 VAL A N 1
ATOM 807 C CA . VAL A 1 107 ? 2.081 5.455 -4.733 1.00 89.94 107 VAL A CA 1
ATOM 808 C C . VAL A 1 107 ? 2.935 6.489 -3.980 1.00 89.94 107 VAL A C 1
ATOM 810 O O . VAL A 1 107 ? 2.388 7.248 -3.180 1.00 89.94 107 VAL A O 1
ATOM 813 N N . SER A 1 108 ? 4.253 6.514 -4.213 1.00 71.75 108 SER A N 1
ATOM 814 C CA . SER A 1 108 ? 5.207 7.407 -3.533 1.00 71.75 108 SER A CA 1
ATOM 815 C C . SER A 1 108 ? 5.047 8.890 -3.852 1.00 71.75 108 SER A C 1
ATOM 817 O O . SER A 1 108 ? 4.715 9.218 -5.013 1.00 71.75 108 SER A O 1
#

pLDDT: mean 91.87, std 4.18, range [71.75, 98.12]

Nearest PDB structures (foldseek):
  7n0e-assembly1_B  TM=8.833E-01  e=2.147E-07  Pseudomonas aeruginosa
  6dk7-assembly1_A  TM=7.985E-01  e=1.891E-07  Pseudomonas aeruginosa
  6dk7-assembly1_B  TM=8.727E-01  e=5.927E-07  Pseudomonas aeruginosa
  6dk8-assembly4_G  TM=7.961E-01  e=2.015E-07  Pseudomonas aeruginosa
  6dk8-assembly2_C  TM=7.948E-01  e=3.142E-07  Pseudomonas aeruginosa

Secondary structure (DSSP, 8-state):
-HHHHHHHHHHHTS---HHHHHHHHHHHHHHHHHHHHHHHHHHHHHHHTT-PPP--EEEEHHHHHHHHHHHHHHHHHHTT--------TTS-SEE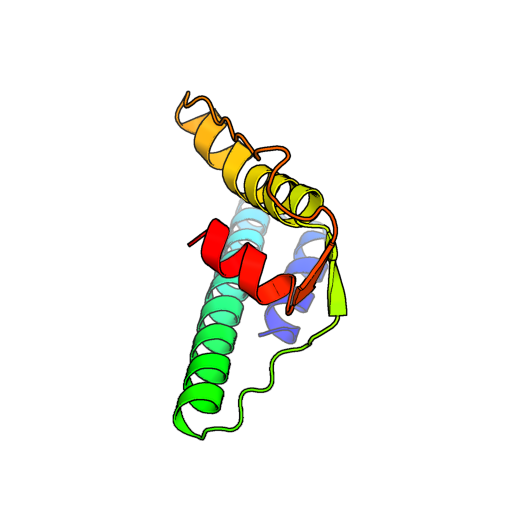EE-HHHHHHHHH-

Sequence (108 aa):
MNAVIGMGALILETDLTDEQREYASTIRSSGEALLGIINDILDYSKIEAGKMELELQPTEILQCVEESFDLVAPQAAVKGLELTYNVTDSVPSVLLGDSARIRQILVS

Mean predicted aligned error: 8.57 Å